Protein AF-A0A3D6DGI9-F1 (afdb_monomer_lite)

Structure (mmCIF, N/CA/C/O backbone):
data_AF-A0A3D6DGI9-F1
#
_entry.id   AF-A0A3D6DGI9-F1
#
loop_
_atom_site.group_PDB
_atom_site.id
_atom_site.type_symbol
_atom_site.label_atom_id
_atom_site.label_alt_id
_atom_site.label_comp_id
_atom_site.label_asym_id
_atom_site.label_entity_id
_atom_site.label_seq_id
_atom_site.pdbx_PDB_ins_code
_atom_site.Cartn_x
_atom_site.Cartn_y
_atom_site.Cartn_z
_atom_site.occupancy
_atom_site.B_iso_or_equiv
_atom_site.auth_seq_id
_atom_site.auth_comp_id
_atom_site.auth_asym_id
_atom_site.auth_atom_id
_atom_site.pdbx_PDB_model_num
ATOM 1 N N . MET A 1 1 ? 4.343 -11.673 -6.509 1.00 78.44 1 MET A N 1
ATOM 2 C CA . MET A 1 1 ? 5.039 -10.442 -6.083 1.00 78.44 1 MET A CA 1
ATOM 3 C C . MET A 1 1 ? 4.547 -9.345 -7.001 1.00 78.44 1 MET A C 1
ATOM 5 O O . MET A 1 1 ? 4.509 -9.598 -8.197 1.00 78.44 1 MET A O 1
ATOM 9 N N . TYR A 1 2 ? 4.061 -8.231 -6.461 1.00 88.00 2 TYR A N 1
ATOM 10 C CA . TYR A 1 2 ? 3.620 -7.109 -7.290 1.00 88.00 2 TYR A CA 1
ATOM 11 C C . TYR A 1 2 ? 4.833 -6.226 -7.577 1.00 88.00 2 TYR A C 1
ATOM 13 O O . TYR A 1 2 ? 5.729 -6.145 -6.737 1.00 88.00 2 TYR A O 1
ATOM 21 N N . ASP A 1 3 ? 4.874 -5.573 -8.734 1.00 92.81 3 ASP A N 1
ATOM 22 C CA . ASP A 1 3 ? 5.915 -4.594 -9.032 1.00 92.81 3 ASP A CA 1
ATOM 23 C C . ASP A 1 3 ? 5.387 -3.153 -8.975 1.00 92.81 3 ASP A C 1
ATOM 25 O O . ASP A 1 3 ? 4.183 -2.881 -8.893 1.00 92.81 3 ASP A O 1
ATOM 29 N N . ILE A 1 4 ? 6.318 -2.199 -8.980 1.00 94.06 4 ILE A N 1
ATOM 30 C CA . ILE A 1 4 ? 6.002 -0.772 -8.904 1.00 94.06 4 ILE A CA 1
ATOM 31 C C . ILE A 1 4 ? 5.138 -0.304 -10.090 1.00 94.06 4 ILE A C 1
ATOM 33 O O . ILE A 1 4 ? 4.339 0.617 -9.924 1.00 94.06 4 ILE A O 1
ATOM 37 N N . ILE A 1 5 ? 5.257 -0.916 -11.271 1.00 95.94 5 ILE A N 1
ATOM 38 C CA . ILE A 1 5 ? 4.540 -0.520 -12.492 1.00 95.94 5 ILE A CA 1
ATOM 39 C C . ILE A 1 5 ? 3.091 -1.023 -12.431 1.00 95.94 5 ILE A C 1
ATOM 41 O O . ILE A 1 5 ? 2.152 -0.249 -12.653 1.00 95.94 5 ILE A O 1
ATOM 45 N N . ASP A 1 6 ? 2.904 -2.280 -12.036 1.00 94.62 6 ASP A N 1
ATOM 46 C CA . ASP A 1 6 ? 1.618 -2.927 -11.799 1.00 94.62 6 ASP A CA 1
ATOM 47 C C . ASP A 1 6 ? 0.815 -2.170 -10.743 1.00 94.62 6 ASP A C 1
ATOM 49 O O . ASP A 1 6 ? -0.341 -1.801 -10.964 1.00 94.62 6 ASP A O 1
ATOM 53 N N . LEU A 1 7 ? 1.431 -1.887 -9.592 1.00 96.88 7 LEU A N 1
ATOM 54 C CA . LEU A 1 7 ? 0.766 -1.186 -8.494 1.00 96.88 7 LEU A CA 1
ATOM 55 C C . LEU A 1 7 ? 0.394 0.251 -8.888 1.00 96.88 7 LEU A C 1
ATOM 57 O O . LEU A 1 7 ? -0.707 0.716 -8.580 1.00 96.88 7 LEU A O 1
ATOM 61 N N . ASN A 1 8 ? 1.255 0.955 -9.628 1.00 96.31 8 ASN A N 1
ATOM 62 C CA . ASN A 1 8 ? 0.930 2.296 -10.115 1.00 96.31 8 ASN A CA 1
ATOM 63 C C . ASN A 1 8 ? -0.191 2.305 -11.163 1.00 96.31 8 ASN A C 1
ATOM 65 O O . ASN A 1 8 ? -0.909 3.304 -11.265 1.00 96.31 8 ASN A O 1
ATOM 69 N N . SER A 1 9 ? -0.400 1.207 -11.888 1.00 97.00 9 SER A N 1
ATOM 70 C CA . SER A 1 9 ? -1.455 1.097 -12.904 1.00 97.00 9 SER A CA 1
ATOM 71 C C . SER A 1 9 ? -2.829 0.737 -12.317 1.00 97.00 9 SER A C 1
ATOM 73 O O . SER A 1 9 ? -3.856 1.006 -12.940 1.00 97.00 9 SER A O 1
ATOM 75 N N . ARG A 1 10 ? -2.881 0.205 -11.088 1.00 96.62 10 ARG A N 1
ATOM 76 C CA . ARG A 1 10 ? -4.126 -0.187 -10.400 1.00 96.62 10 ARG A CA 1
ATOM 77 C C . ARG A 1 10 ? -4.927 0.993 -9.850 1.00 96.62 10 ARG A C 1
ATOM 79 O O . ARG A 1 10 ? -4.405 2.088 -9.582 1.00 96.62 10 ARG A O 1
ATOM 86 N N . LYS A 1 11 ? -6.228 0.771 -9.641 1.00 97.56 11 LYS A N 1
ATOM 87 C CA . LYS A 1 11 ? -7.101 1.728 -8.947 1.00 97.56 11 LYS A CA 1
ATOM 88 C C . LYS A 1 11 ? -6.814 1.731 -7.447 1.00 97.56 11 LYS A C 1
ATOM 90 O O . LYS A 1 11 ? -6.385 0.740 -6.869 1.00 97.56 11 LYS A O 1
ATOM 95 N N . VAL A 1 12 ? -7.127 2.848 -6.788 1.00 96.56 12 VAL A N 1
ATOM 96 C CA . VAL A 1 12 ? -6.960 2.988 -5.329 1.00 96.56 12 VAL A CA 1
ATOM 97 C C . VAL A 1 12 ? -7.763 1.938 -4.556 1.00 96.56 12 VAL A C 1
ATOM 99 O O . VAL A 1 12 ? -7.275 1.447 -3.547 1.00 96.56 12 VAL A O 1
ATOM 102 N N . ALA A 1 13 ? -8.958 1.571 -5.030 1.00 97.06 13 ALA A N 1
ATOM 103 C CA . ALA A 1 13 ? -9.761 0.513 -4.416 1.00 97.06 13 ALA A CA 1
ATOM 104 C C . ALA A 1 13 ? -9.031 -0.842 -4.438 1.00 97.06 13 ALA A C 1
ATOM 106 O O . ALA A 1 13 ? -8.852 -1.447 -3.389 1.00 97.06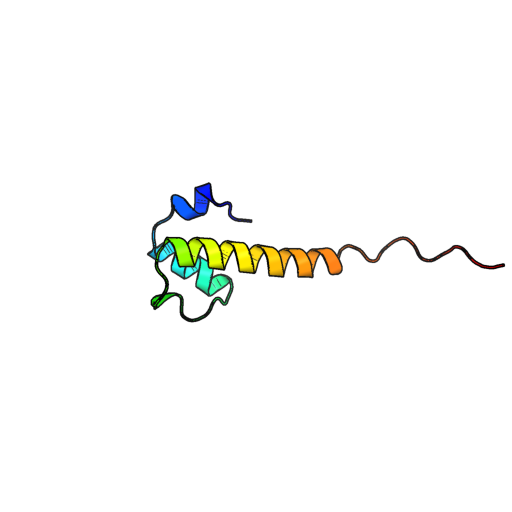 13 ALA A O 1
ATOM 107 N N . GLU A 1 14 ? -8.498 -1.240 -5.596 1.00 96.94 14 GLU A N 1
ATOM 108 C CA . GLU A 1 14 ? -7.730 -2.484 -5.739 1.00 96.94 14 GLU A CA 1
ATOM 109 C C . GLU A 1 14 ? -6.472 -2.483 -4.862 1.00 96.94 14 GLU A C 1
ATOM 111 O O . GLU A 1 14 ? -6.162 -3.476 -4.214 1.00 96.94 14 GLU A O 1
ATOM 116 N N . LEU A 1 15 ? -5.763 -1.350 -4.788 1.00 97.69 15 LEU A N 1
ATOM 117 C CA . LEU A 1 15 ? -4.602 -1.209 -3.905 1.00 97.69 15 LEU A CA 1
ATOM 118 C C . LEU A 1 15 ? -4.978 -1.361 -2.428 1.00 97.69 15 LEU A C 1
ATOM 120 O O . LEU A 1 15 ? -4.209 -1.922 -1.656 1.00 97.69 15 LEU A O 1
ATOM 124 N N . ARG A 1 16 ? -6.156 -0.882 -2.018 1.00 97.00 16 ARG A N 1
ATOM 125 C CA . ARG A 1 16 ? -6.641 -1.060 -0.642 1.00 97.00 16 ARG A CA 1
ATOM 126 C C . ARG A 1 16 ? -6.978 -2.509 -0.349 1.00 97.00 16 ARG A C 1
ATOM 128 O O . ARG A 1 16 ? -6.698 -2.956 0.756 1.00 97.00 16 ARG A O 1
ATOM 135 N N . ASP A 1 17 ? -7.555 -3.222 -1.305 1.00 96.94 17 ASP A N 1
ATOM 136 C CA . ASP A 1 17 ? -7.889 -4.632 -1.124 1.00 96.94 17 ASP A CA 1
ATOM 137 C C . ASP A 1 17 ? -6.616 -5.477 -1.007 1.00 96.94 17 ASP A C 1
ATOM 139 O O . ASP A 1 17 ? -6.467 -6.194 -0.022 1.00 96.94 17 ASP A O 1
ATOM 143 N N . ILE A 1 18 ? -5.628 -5.257 -1.883 1.00 95.31 18 ILE A N 1
ATOM 144 C CA . ILE A 1 18 ? -4.300 -5.886 -1.776 1.00 95.31 18 ILE A CA 1
ATOM 145 C C . ILE A 1 18 ? -3.643 -5.570 -0.425 1.00 95.31 18 ILE A C 1
ATOM 147 O O . ILE A 1 18 ? -3.108 -6.452 0.244 1.00 95.31 18 ILE A O 1
ATOM 151 N N . ALA A 1 19 ? -3.673 -4.306 0.000 1.00 95.50 19 ALA A N 1
ATOM 152 C CA . ALA A 1 19 ? -3.063 -3.904 1.260 1.00 95.50 19 ALA A CA 1
ATOM 153 C C . ALA A 1 19 ? -3.743 -4.562 2.477 1.00 95.50 19 ALA A C 1
ATOM 155 O O . ALA A 1 19 ? -3.058 -4.927 3.430 1.00 95.50 19 ALA A O 1
ATOM 156 N N . LYS A 1 20 ? -5.065 -4.780 2.436 1.00 95.62 20 LYS A N 1
ATOM 157 C CA . LYS A 1 20 ? -5.789 -5.538 3.471 1.00 95.62 20 LYS A CA 1
ATOM 158 C C . LYS A 1 20 ? -5.407 -7.016 3.472 1.00 95.62 20 LYS A C 1
ATOM 160 O O . LYS A 1 20 ? -5.232 -7.574 4.549 1.00 95.62 20 LYS A O 1
ATOM 165 N N . GLU A 1 21 ? -5.252 -7.637 2.301 1.00 93.88 21 GLU A N 1
ATOM 166 C CA . GLU A 1 21 ? -4.781 -9.027 2.192 1.00 93.88 21 GLU A CA 1
ATOM 167 C C . GLU A 1 21 ? -3.381 -9.202 2.801 1.00 93.88 21 GLU A C 1
ATOM 169 O O . GLU A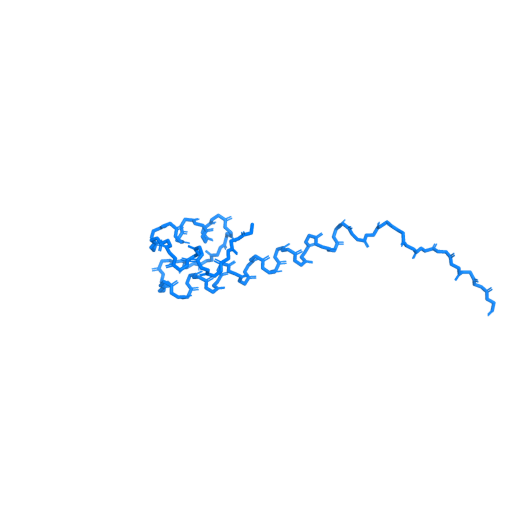 1 21 ? -3.089 -10.228 3.413 1.00 93.88 21 GLU A O 1
ATOM 174 N N . LEU A 1 22 ? -2.540 -8.168 2.703 1.00 92.81 22 LEU A N 1
ATOM 175 C CA . LEU A 1 22 ? -1.217 -8.105 3.330 1.00 92.81 22 LEU A CA 1
ATOM 176 C C . LEU A 1 22 ? -1.243 -7.629 4.796 1.00 92.81 22 LEU A C 1
ATOM 178 O O . LEU A 1 22 ? -0.188 -7.402 5.375 1.00 92.81 22 LEU A O 1
ATOM 182 N N . ASN A 1 23 ? -2.420 -7.489 5.418 1.00 94.19 23 ASN A N 1
ATOM 183 C CA .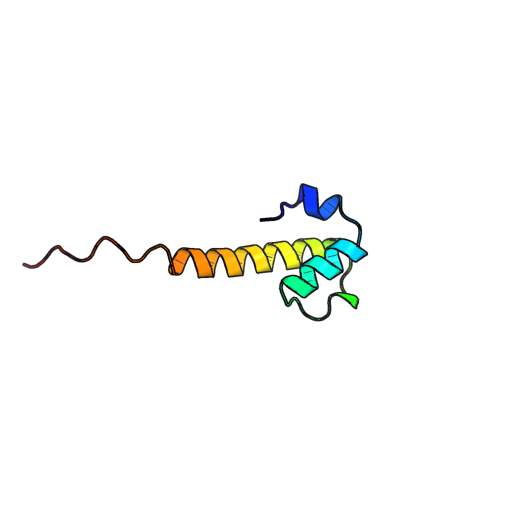 ASN A 1 23 ? -2.601 -7.012 6.798 1.00 94.19 23 ASN A CA 1
ATOM 184 C C . ASN A 1 23 ? -2.015 -5.614 7.089 1.00 94.19 23 ASN A C 1
ATOM 186 O O . ASN A 1 23 ? -1.733 -5.270 8.239 1.00 94.19 23 ASN A O 1
ATOM 190 N N . ILE A 1 24 ? -1.891 -4.761 6.071 1.00 94.25 24 ILE A N 1
ATOM 191 C CA . ILE A 1 24 ? -1.454 -3.374 6.245 1.00 94.25 24 ILE A CA 1
ATOM 192 C C . ILE A 1 24 ? -2.579 -2.592 6.930 1.00 94.25 24 ILE A C 1
ATOM 194 O O . ILE A 1 24 ? -3.720 -2.550 6.468 1.00 94.25 24 ILE A O 1
ATOM 198 N N . ALA A 1 25 ? -2.274 -1.946 8.053 1.00 92.88 25 ALA A N 1
ATOM 199 C CA . ALA A 1 25 ? -3.264 -1.199 8.819 1.00 92.88 25 ALA A CA 1
ATOM 200 C C . ALA A 1 25 ? -3.540 0.192 8.223 1.00 92.88 25 ALA A C 1
ATOM 202 O O . ALA A 1 25 ? -2.684 0.825 7.610 1.00 92.88 25 ALA A O 1
ATOM 203 N N . ARG A 1 26 ? -4.737 0.731 8.501 1.00 92.44 26 ARG A N 1
ATOM 204 C CA . ARG A 1 26 ? -5.131 2.116 8.163 1.00 92.44 26 ARG A CA 1
ATOM 205 C C . ARG A 1 26 ? -5.041 2.447 6.665 1.00 92.44 26 ARG A C 1
ATOM 207 O O . ARG A 1 26 ? -4.885 3.620 6.320 1.00 92.44 26 ARG A O 1
ATOM 214 N N . THR A 1 27 ? -5.233 1.455 5.792 1.00 93.31 27 THR A N 1
ATOM 215 C CA . THR A 1 27 ? -5.269 1.611 4.323 1.00 93.31 27 THR A CA 1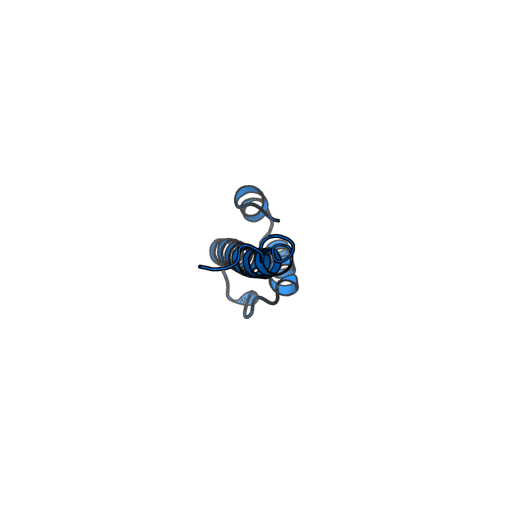
ATOM 216 C C . THR A 1 27 ? -6.197 2.725 3.870 1.00 93.31 27 THR A C 1
ATOM 218 O O . THR A 1 27 ? -5.970 3.358 2.840 1.00 93.31 27 THR A O 1
ATOM 221 N N . ASP A 1 28 ? -7.231 3.015 4.663 1.00 92.38 28 ASP A N 1
ATOM 222 C CA . ASP A 1 28 ? -8.214 4.019 4.304 1.00 92.38 28 ASP A CA 1
ATOM 223 C C . ASP A 1 28 ? -7.713 5.459 4.348 1.00 92.38 28 ASP A C 1
ATOM 225 O O . ASP A 1 28 ? -8.255 6.324 3.654 1.00 92.38 28 ASP A O 1
ATOM 229 N N . LYS A 1 29 ? -6.654 5.704 5.123 1.00 93.62 29 LYS A N 1
ATOM 230 C CA . LYS A 1 29 ? -6.019 7.016 5.278 1.00 93.62 29 LYS A CA 1
ATOM 231 C C . LYS A 1 29 ? -4.868 7.235 4.298 1.00 93.62 29 LYS A C 1
ATOM 233 O O . LYS A 1 29 ? -4.423 8.368 4.149 1.00 93.62 29 LYS A O 1
ATOM 238 N N . LEU A 1 30 ? -4.407 6.172 3.642 1.00 94.62 30 LEU A N 1
ATOM 239 C CA . LEU A 1 30 ? -3.269 6.209 2.737 1.00 94.62 30 LEU A CA 1
ATOM 240 C C . LEU A 1 30 ? -3.693 6.689 1.345 1.00 94.62 30 LEU A C 1
ATOM 242 O O . LEU A 1 30 ? -4.715 6.260 0.785 1.00 94.62 30 LEU A O 1
ATOM 246 N N . LYS A 1 31 ? -2.884 7.586 0.779 1.00 96.25 31 LYS A N 1
ATOM 247 C CA . LYS A 1 31 ? -2.969 8.005 -0.624 1.00 96.25 31 LYS A CA 1
ATOM 248 C C . LYS A 1 31 ? -2.420 6.907 -1.533 1.00 96.25 31 LYS A C 1
ATOM 250 O O . LYS A 1 31 ? -1.745 5.987 -1.085 1.00 96.25 31 LYS A O 1
ATOM 255 N N . LYS A 1 32 ? -2.665 7.023 -2.844 1.00 96.25 32 LYS A N 1
ATOM 256 C CA . LYS A 1 32 ? -2.240 6.017 -3.835 1.00 96.25 32 LYS A CA 1
ATOM 257 C C . LYS A 1 32 ? -0.754 5.662 -3.720 1.00 96.25 32 LYS A C 1
ATOM 259 O O . LYS A 1 32 ? -0.436 4.490 -3.609 1.00 96.25 32 LYS A O 1
ATOM 264 N N . GLN A 1 33 ? 0.131 6.659 -3.713 1.00 96.94 33 GLN A N 1
ATOM 265 C CA . GLN A 1 33 ? 1.574 6.417 -3.596 1.00 96.94 33 GLN A CA 1
ATOM 266 C C . GLN A 1 33 ? 1.933 5.735 -2.271 1.00 96.94 33 GLN A C 1
ATOM 268 O O . GLN A 1 33 ? 2.703 4.785 -2.267 1.00 96.94 33 GLN A O 1
ATOM 273 N N . GLU A 1 34 ? 1.326 6.154 -1.161 1.00 97.00 34 GLU A N 1
ATOM 274 C CA . GLU A 1 34 ? 1.565 5.540 0.150 1.00 97.00 34 GLU A CA 1
ATOM 275 C C . GLU A 1 34 ? 1.105 4.076 0.193 1.00 97.00 34 GLU A C 1
ATOM 277 O O . GLU A 1 34 ? 1.803 3.242 0.755 1.00 97.00 34 GLU A O 1
ATOM 282 N N . LEU A 1 35 ? -0.021 3.741 -0.450 1.00 97.44 35 LEU A N 1
ATOM 283 C CA . LEU A 1 35 ? -0.470 2.353 -0.607 1.00 97.44 35 LEU A CA 1
ATOM 284 C C . LEU A 1 35 ? 0.524 1.529 -1.429 1.00 97.44 35 LEU A C 1
ATOM 286 O O . LEU A 1 35 ? 0.865 0.423 -1.030 1.00 97.44 35 LEU A O 1
ATOM 290 N N . VAL A 1 36 ? 0.999 2.068 -2.555 1.00 97.25 36 VAL A N 1
ATOM 291 C CA . VAL A 1 36 ? 1.987 1.395 -3.413 1.00 97.25 36 VAL A CA 1
ATOM 292 C C . VAL A 1 36 ? 3.259 1.081 -2.620 1.00 97.25 36 VAL A C 1
ATOM 294 O O . VAL A 1 36 ? 3.708 -0.062 -2.626 1.00 97.25 36 VAL A O 1
ATOM 297 N N . TYR A 1 37 ? 3.805 2.062 -1.895 1.00 96.94 37 TYR A N 1
ATOM 298 C CA . TYR A 1 37 ? 5.013 1.857 -1.095 1.00 96.94 37 TYR A CA 1
ATOM 299 C C . TYR A 1 37 ? 4.792 0.899 0.076 1.00 96.94 37 TYR A C 1
ATOM 301 O O . TYR A 1 37 ? 5.622 0.024 0.286 1.00 96.94 37 TYR A O 1
ATOM 309 N N . ALA A 1 38 ? 3.671 1.006 0.794 1.00 96.00 38 ALA A N 1
ATOM 310 C CA . ALA A 1 38 ? 3.374 0.111 1.911 1.00 96.00 38 ALA A CA 1
ATOM 311 C C . ALA A 1 38 ? 3.237 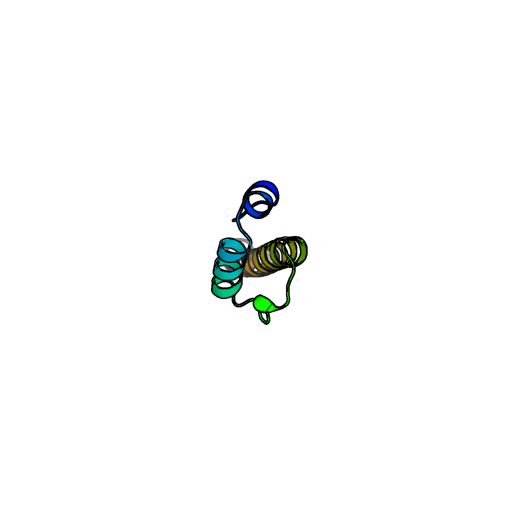-1.355 1.463 1.00 96.00 38 ALA A C 1
ATOM 313 O O . ALA A 1 38 ? 3.703 -2.256 2.151 1.00 96.00 38 ALA A O 1
ATOM 314 N N . ILE A 1 39 ? 2.631 -1.598 0.295 1.00 96.06 39 ILE A N 1
ATOM 315 C CA . ILE A 1 39 ? 2.512 -2.945 -0.285 1.00 96.06 39 ILE A CA 1
ATOM 316 C C . ILE A 1 39 ? 3.889 -3.513 -0.630 1.00 96.06 39 ILE A C 1
ATOM 318 O O . ILE A 1 39 ? 4.163 -4.669 -0.317 1.00 96.06 39 ILE A O 1
ATOM 322 N N . LEU A 1 40 ? 4.752 -2.719 -1.268 1.00 95.38 40 LEU A N 1
ATOM 323 C CA . LEU A 1 40 ? 6.106 -3.154 -1.620 1.00 95.38 40 LEU A CA 1
ATOM 324 C C . LEU A 1 40 ? 6.954 -3.442 -0.377 1.00 95.38 40 LEU A C 1
ATOM 326 O O . LEU A 1 40 ? 7.687 -4.429 -0.365 1.00 95.38 40 LEU A O 1
ATOM 330 N N . ASP A 1 41 ? 6.823 -2.616 0.661 1.00 94.12 41 ASP A N 1
ATOM 331 C CA . ASP A 1 41 ? 7.522 -2.795 1.934 1.00 94.12 41 ASP A CA 1
ATOM 332 C C . ASP A 1 41 ? 7.102 -4.104 2.617 1.00 94.12 41 ASP A C 1
ATOM 334 O O . ASP A 1 41 ? 7.949 -4.943 2.921 1.00 94.12 41 ASP A O 1
ATOM 338 N N . GLU A 1 42 ? 5.796 -4.372 2.735 1.00 93.69 42 GLU A N 1
ATOM 339 C CA . GLU A 1 42 ? 5.333 -5.644 3.307 1.00 93.69 42 GLU A CA 1
ATOM 340 C C . GLU A 1 42 ? 5.753 -6.860 2.477 1.00 93.69 42 GLU A C 1
ATOM 342 O O . GLU A 1 42 ? 6.152 -7.904 2.999 1.00 93.69 42 GLU A O 1
ATOM 347 N N . GLN A 1 43 ? 5.730 -6.738 1.150 1.00 90.94 43 GLN A N 1
ATOM 348 C CA . GLN A 1 43 ? 6.238 -7.802 0.293 1.00 90.94 43 GLN A CA 1
ATOM 349 C C . GLN A 1 43 ? 7.725 -8.061 0.535 1.00 90.94 43 GLN A C 1
ATOM 351 O O . GLN A 1 43 ? 8.122 -9.226 0.590 1.00 90.94 43 GLN A O 1
ATOM 356 N N . ALA A 1 44 ? 8.541 -7.022 0.722 1.00 89.81 44 ALA A N 1
ATOM 357 C CA . ALA A 1 44 ? 9.954 -7.168 1.054 1.00 89.81 44 ALA A CA 1
ATOM 358 C C . ALA A 1 44 ? 10.152 -7.846 2.422 1.00 89.81 44 ALA A C 1
ATOM 360 O O . ALA A 1 44 ? 10.982 -8.749 2.545 1.00 89.81 44 ALA A O 1
ATOM 361 N N . LEU A 1 45 ? 9.356 -7.491 3.434 1.00 88.31 45 LEU A N 1
ATOM 362 C CA . LEU A 1 45 ? 9.414 -8.101 4.767 1.00 88.31 45 LEU A CA 1
ATOM 363 C C . LEU A 1 45 ? 8.994 -9.578 4.745 1.00 88.31 45 LEU A C 1
ATOM 365 O O . LEU A 1 45 ? 9.716 -10.444 5.247 1.00 88.31 45 LEU A O 1
ATOM 369 N N . THR A 1 46 ? 7.873 -9.889 4.094 1.00 82.88 46 THR A N 1
ATOM 370 C CA . THR A 1 46 ? 7.345 -11.255 3.976 1.00 82.88 46 THR A CA 1
ATOM 371 C C . THR A 1 46 ? 8.259 -12.154 3.140 1.00 82.88 46 THR A C 1
ATOM 373 O O . THR A 1 46 ? 8.508 -13.304 3.508 1.00 82.88 46 THR A O 1
ATOM 376 N N . THR A 1 47 ? 8.802 -11.654 2.025 1.00 74.75 47 THR A N 1
ATOM 377 C CA . THR A 1 47 ? 9.758 -12.420 1.202 1.00 74.75 47 THR A CA 1
ATOM 378 C C . THR A 1 47 ? 11.072 -12.661 1.942 1.00 74.75 47 THR A C 1
ATOM 380 O O . THR A 1 47 ? 11.599 -13.770 1.882 1.00 74.75 47 THR A O 1
ATOM 383 N N . SER A 1 48 ? 11.550 -11.690 2.727 1.00 64.00 48 SER A N 1
ATOM 384 C CA . SER A 1 48 ? 12.737 -11.839 3.583 1.00 64.00 48 SER A CA 1
ATOM 385 C C . SER A 1 48 ? 12.528 -12.827 4.736 1.00 64.00 48 SER A C 1
ATOM 387 O O . SER A 1 48 ? 13.477 -13.485 5.170 1.00 64.00 48 SER A O 1
ATOM 389 N N . ALA A 1 49 ? 11.297 -12.948 5.243 1.00 59.66 49 ALA A N 1
ATOM 390 C CA . ALA A 1 49 ? 10.928 -13.961 6.229 1.00 59.66 49 ALA A CA 1
ATOM 391 C C . ALA A 1 49 ? 10.878 -15.365 5.605 1.00 59.66 49 ALA A C 1
ATOM 393 O O . ALA A 1 49 ? 11.364 -16.319 6.210 1.00 59.66 49 ALA A O 1
ATOM 394 N N . LYS A 1 50 ? 10.370 -15.486 4.372 1.00 54.47 50 LYS A N 1
ATOM 395 C CA . LYS A 1 50 ? 10.305 -16.760 3.638 1.00 54.47 50 LYS A CA 1
ATOM 396 C C . LYS A 1 50 ? 11.680 -17.250 3.172 1.00 54.47 50 LYS A C 1
ATOM 398 O O . LYS A 1 50 ? 11.982 -18.427 3.305 1.00 54.47 50 LYS A O 1
ATOM 403 N N . ALA A 1 51 ? 12.565 -16.344 2.756 1.00 53.59 51 ALA A N 1
ATOM 404 C CA . ALA A 1 51 ? 13.945 -16.677 2.392 1.00 53.59 51 ALA A CA 1
ATOM 405 C C . ALA A 1 51 ? 14.772 -17.252 3.562 1.00 53.59 51 ALA A C 1
ATOM 407 O O . ALA A 1 51 ? 15.750 -17.952 3.328 1.00 53.59 51 ALA A O 1
ATOM 408 N N . LYS A 1 52 ? 14.378 -16.995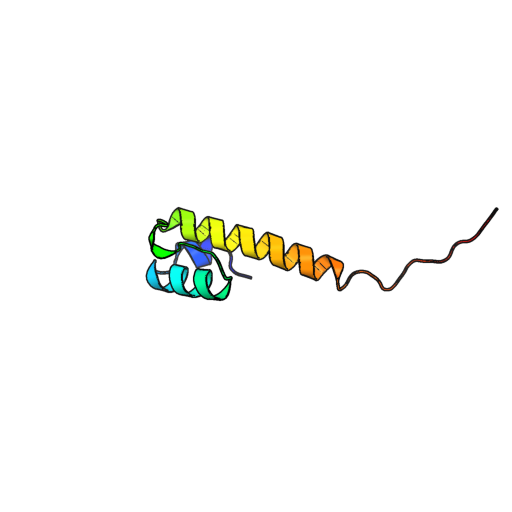 4.820 1.00 51.88 52 LYS A N 1
ATOM 409 C CA . LYS A 1 52 ? 14.983 -17.631 6.003 1.00 51.88 52 LYS A CA 1
ATOM 410 C C . LYS A 1 52 ? 14.402 -19.011 6.342 1.00 51.88 52 LYS A C 1
ATOM 412 O O . LYS A 1 52 ? 14.981 -19.695 7.175 1.00 51.88 52 LYS A O 1
ATOM 417 N N . ALA A 1 53 ? 13.284 -19.408 5.734 1.00 51.81 53 ALA A N 1
ATOM 418 C CA . ALA A 1 53 ? 12.661 -20.715 5.950 1.00 51.81 53 ALA A CA 1
ATOM 419 C C . ALA A 1 53 ? 13.050 -21.749 4.875 1.00 51.81 53 ALA A C 1
ATOM 421 O O . ALA A 1 53 ? 13.015 -22.941 5.152 1.00 51.81 53 ALA A O 1
ATOM 422 N N . ASP A 1 54 ? 13.474 -21.299 3.691 1.00 51.12 54 ASP A N 1
ATOM 423 C CA . ASP A 1 54 ? 13.902 -22.151 2.568 1.00 51.12 54 ASP A CA 1
ATOM 424 C C . ASP A 1 54 ? 15.441 -22.179 2.380 1.00 51.12 54 ASP A C 1
ATOM 426 O O . ASP A 1 54 ? 15.939 -22.501 1.303 1.00 51.12 54 ASP A O 1
ATOM 430 N N . GLY A 1 55 ? 16.207 -21.811 3.418 1.00 52.09 55 GLY A N 1
ATOM 431 C CA . GLY A 1 55 ? 17.670 -21.663 3.372 1.00 52.09 55 GLY A CA 1
ATOM 432 C C . GLY A 1 55 ? 18.443 -22.330 4.517 1.00 52.09 55 GLY A C 1
ATOM 433 O O . GLY A 1 55 ? 19.562 -21.909 4.793 1.00 52.09 55 GLY A O 1
ATOM 434 N N . ASP A 1 56 ? 17.866 -23.333 5.187 1.00 51.44 56 ASP A N 1
ATOM 435 C CA . ASP A 1 56 ? 18.576 -24.202 6.144 1.00 51.44 56 ASP A CA 1
ATOM 436 C C . ASP A 1 56 ? 18.411 -25.675 5.734 1.00 51.44 56 ASP A C 1
ATOM 438 O O . ASP A 1 56 ? 17.786 -26.472 6.422 1.00 51.44 56 ASP A O 1
ATOM 442 N N . ASP A 1 57 ? 18.945 -26.033 4.566 1.00 54.59 57 ASP A N 1
ATOM 443 C CA . ASP A 1 57 ? 19.428 -27.393 4.315 1.00 54.59 57 ASP A CA 1
ATOM 444 C C . ASP A 1 57 ? 20.710 -27.295 3.477 1.00 54.59 57 ASP A C 1
ATOM 446 O O . ASP A 1 57 ? 20.680 -26.998 2.283 1.00 54.59 57 ASP A O 1
ATOM 450 N N . GLY A 1 58 ? 21.853 -27.470 4.148 1.00 51.44 58 GLY A N 1
ATOM 451 C CA . GLY A 1 58 ? 23.166 -27.608 3.516 1.00 51.44 58 GLY A CA 1
ATOM 452 C C . GLY A 1 58 ? 24.167 -26.479 3.781 1.00 51.44 58 GLY A C 1
ATOM 453 O O . GLY A 1 58 ? 24.514 -25.747 2.866 1.00 51.44 58 GLY A O 1
ATOM 454 N N . ASP A 1 59 ? 24.685 -26.367 5.006 1.00 49.38 59 ASP A N 1
ATOM 455 C CA . ASP A 1 59 ? 26.094 -26.715 5.265 1.00 49.38 59 ASP A CA 1
ATOM 456 C C . ASP A 1 59 ? 26.389 -26.636 6.770 1.00 49.38 59 ASP A C 1
ATOM 458 O O . ASP A 1 59 ? 26.529 -25.574 7.377 1.00 49.38 59 ASP A O 1
ATOM 462 N N . LYS A 1 60 ? 26.448 -27.806 7.403 1.00 58.72 60 LYS A N 1
ATOM 463 C CA . LYS A 1 60 ? 26.965 -27.951 8.760 1.00 58.72 60 LYS A CA 1
ATOM 464 C C . LYS A 1 60 ? 27.813 -29.206 8.833 1.00 58.72 60 LYS A C 1
ATOM 466 O O . LYS A 1 60 ? 27.442 -30.134 9.548 1.00 58.72 60 LYS A O 1
ATOM 471 N N . LYS A 1 61 ? 28.948 -29.257 8.118 1.00 51.56 61 LYS A N 1
ATOM 472 C CA . LYS A 1 61 ? 30.049 -30.155 8.512 1.00 51.56 61 LYS A CA 1
ATOM 473 C C . LYS A 1 61 ? 31.404 -29.870 7.843 1.00 51.56 61 LYS A C 1
ATOM 475 O O . LYS A 1 61 ? 31.791 -30.563 6.917 1.00 51.56 61 LYS A O 1
ATOM 480 N N . GLU A 1 62 ? 32.221 -29.041 8.485 1.00 45.22 62 GLU A N 1
ATOM 481 C CA . GLU A 1 62 ? 33.650 -29.355 8.659 1.00 45.22 62 GLU A CA 1
ATOM 482 C C . GLU A 1 62 ? 34.135 -28.681 9.954 1.00 45.22 62 GLU A C 1
ATOM 484 O O . GLU A 1 62 ? 34.276 -27.470 10.045 1.00 45.22 62 GLU A O 1
ATOM 489 N N . SER A 1 63 ? 34.034 -29.349 11.105 1.00 53.25 63 SER A N 1
ATOM 490 C CA . SER A 1 63 ? 35.032 -30.281 11.648 1.00 53.25 63 SER A CA 1
ATOM 491 C C . SER A 1 63 ? 36.449 -29.693 11.721 1.00 53.25 63 SER A C 1
ATOM 493 O O . SER A 1 63 ? 37.248 -29.860 10.819 1.00 53.25 63 SER A O 1
ATOM 495 N N . SER A 1 64 ? 36.765 -29.171 12.911 1.00 52.28 64 SER A N 1
ATOM 496 C CA . SER A 1 64 ? 37.877 -29.663 13.736 1.00 52.28 64 SER A CA 1
ATOM 497 C C . SER A 1 64 ? 39.295 -29.554 13.156 1.00 52.28 64 SER A C 1
ATOM 499 O O . SER A 1 64 ? 39.716 -30.460 12.445 1.00 52.28 64 SER A O 1
ATOM 501 N N . LYS A 1 65 ? 40.099 -28.605 13.658 1.00 46.06 65 LYS A N 1
ATOM 502 C CA . LYS A 1 65 ? 41.310 -28.915 14.445 1.00 46.06 65 LYS A CA 1
ATOM 503 C C . LYS A 1 65 ? 41.872 -27.685 15.149 1.00 46.06 65 LYS A C 1
ATOM 505 O O . LYS A 1 65 ? 41.919 -26.620 14.503 1.00 46.06 65 LYS A O 1
#

Sequence (65 aa):
MYDIIDLNSRKVAELRDIAKELNIARTDKLKKQELVYAILDEQALTTSAKAKADGDDGDKKESSK

pLDDT: mean 82.52, std 18.88, range [45.22, 97.69]

Foldseek 3Di:
DDDLVRLLVDDLVVLLVLCVVLVNPPSVVDDSVRSSVSSVVSVVVVVVVVCVVPPPDDDDDDDDD

Secondary structure (DSSP, 8-state):
---HHHHHHS-HHHHHHHHHHTT-TTGGG--HHHHHHHHHHHHHHHHHHHHTTSS-SS-------

Radius of gyration: 17.62 Å; chains: 1; bounding box: 51×38×27 Å